Protein AF-A0A6S6SL10-F1 (afdb_monomer_lite)

Sequence (82 aa):
MAYYKNQYQKSKHKFPDADVLKVAIEQKGRLTPTLLCLKLRISIEEGQIKLDDLYEQGAFMMDVNQRGAVVEYHLRDRSLLA

Organism: NCBI:txid1331704

pLDDT: mean 84.2, std 17.59, range [40.31, 97.0]

Structure (mmCIF, N/CA/C/O backbone):
data_AF-A0A6S6SL10-F1
#
_entry.id   AF-A0A6S6SL10-F1
#
loop_
_atom_site.group_PDB
_atom_site.id
_atom_site.type_symbol
_atom_site.label_atom_id
_atom_site.label_alt_id
_atom_site.label_comp_id
_atom_site.label_asym_id
_atom_site.label_entity_id
_atom_site.label_seq_id
_atom_site.pdbx_PDB_ins_code
_atom_site.Cartn_x
_atom_site.Cartn_y
_atom_site.Cartn_z
_atom_site.occupancy
_atom_site.B_iso_or_equiv
_atom_site.auth_seq_id
_atom_site.auth_comp_id
_atom_site.auth_asym_id
_atom_site.auth_atom_id
_atom_site.pdbx_PDB_model_num
ATOM 1 N N . MET A 1 1 ? 6.286 8.977 29.826 1.00 49.38 1 MET A N 1
ATOM 2 C CA . MET A 1 1 ? 6.325 8.418 28.454 1.00 49.38 1 MET A CA 1
ATOM 3 C C . MET A 1 1 ? 5.287 7.299 28.270 1.00 49.38 1 MET A C 1
ATOM 5 O O . MET A 1 1 ? 5.636 6.186 27.910 1.00 49.38 1 MET A O 1
ATOM 9 N N . ALA A 1 2 ? 4.002 7.576 28.521 1.00 48.91 2 ALA A N 1
ATOM 10 C CA . ALA A 1 2 ? 2.913 6.594 28.369 1.00 48.91 2 ALA A CA 1
ATOM 11 C C . ALA A 1 2 ? 1.836 7.037 27.355 1.00 48.91 2 ALA A C 1
ATOM 13 O O . ALA A 1 2 ? 0.882 6.309 27.109 1.00 48.91 2 ALA A O 1
ATOM 14 N N . TYR A 1 3 ? 2.002 8.214 26.739 1.00 40.31 3 TYR A N 1
ATOM 15 C CA . TYR A 1 3 ? 0.983 8.823 25.878 1.00 40.31 3 TYR A CA 1
ATOM 16 C C . TYR A 1 3 ? 1.011 8.344 24.416 1.00 40.31 3 TYR A C 1
ATOM 18 O O . TYR A 1 3 ? -0.014 8.421 23.753 1.00 40.31 3 TYR A O 1
ATOM 26 N N . TYR A 1 4 ? 2.116 7.764 23.929 1.00 48.56 4 TYR A N 1
ATOM 27 C CA . TYR A 1 4 ? 2.185 7.220 22.559 1.00 48.56 4 TYR A CA 1
ATOM 28 C C . TYR A 1 4 ? 1.742 5.755 22.452 1.00 48.56 4 TYR A C 1
ATOM 30 O O . TYR A 1 4 ? 1.430 5.274 21.370 1.00 48.56 4 TYR A O 1
ATOM 38 N N . LYS A 1 5 ? 1.673 5.032 23.577 1.00 40.81 5 LYS A N 1
ATOM 39 C CA . LYS A 1 5 ? 1.392 3.587 23.580 1.00 40.81 5 LYS A CA 1
ATOM 40 C C . LYS A 1 5 ? -0.104 3.249 23.497 1.00 40.81 5 LYS A C 1
ATOM 42 O O . LYS A 1 5 ? -0.452 2.119 23.182 1.00 40.81 5 LYS A O 1
ATOM 47 N N . ASN A 1 6 ? -0.981 4.224 23.754 1.00 44.09 6 ASN A N 1
ATOM 48 C CA . ASN A 1 6 ? -2.431 4.017 23.869 1.00 44.09 6 ASN A CA 1
ATOM 49 C C . ASN A 1 6 ? -3.227 4.233 22.569 1.00 44.09 6 ASN A C 1
ATOM 51 O O . ASN A 1 6 ? -4.411 3.905 22.530 1.00 44.09 6 ASN A O 1
ATOM 55 N N . GLN A 1 7 ? -2.611 4.759 21.506 1.00 45.50 7 GLN A N 1
ATOM 56 C CA . GLN A 1 7 ? -3.273 4.916 20.199 1.00 45.50 7 GLN A CA 1
ATOM 57 C C . GLN A 1 7 ? -3.122 3.647 19.337 1.00 45.50 7 GLN A C 1
ATOM 59 O O . GLN A 1 7 ? -4.050 3.277 18.625 1.00 45.50 7 GLN A O 1
ATOM 64 N N . TYR A 1 8 ? -2.029 2.897 19.520 1.00 47.56 8 TYR A N 1
ATOM 65 C CA . TYR A 1 8 ? -1.747 1.633 18.822 1.00 47.56 8 TYR A CA 1
ATOM 66 C C . TYR A 1 8 ? -2.707 0.477 19.156 1.00 47.56 8 TYR A C 1
ATOM 68 O O . TYR A 1 8 ? -2.795 -0.485 18.402 1.00 47.56 8 TYR A O 1
ATOM 76 N N . GLN A 1 9 ? -3.430 0.533 20.281 1.00 46.16 9 GLN A N 1
ATOM 77 C CA . GLN A 1 9 ? -4.338 -0.550 20.691 1.00 46.16 9 GLN A CA 1
ATOM 78 C C . GLN A 1 9 ? -5.808 -0.316 20.318 1.00 46.16 9 GLN A C 1
ATOM 80 O O . GLN A 1 9 ? -6.608 -1.248 20.402 1.00 46.16 9 GLN A O 1
ATOM 85 N N . LYS A 1 10 ? -6.188 0.898 19.895 1.00 44.72 10 LYS A N 1
ATOM 86 C CA . LYS A 1 10 ? -7.582 1.210 19.525 1.00 44.72 10 LYS A CA 1
ATOM 87 C C . LYS A 1 10 ? -7.889 1.002 18.042 1.00 44.72 10 LYS A C 1
ATOM 89 O O . LYS A 1 10 ? -9.056 0.839 17.697 1.00 44.72 10 LYS A O 1
ATOM 94 N N . SER A 1 11 ? -6.870 0.918 17.192 1.00 48.31 11 SER A N 1
ATOM 95 C CA . SER A 1 11 ? -6.977 0.493 15.797 1.00 48.31 11 SER A CA 1
ATOM 96 C C . SER A 1 11 ? -6.513 -0.959 15.657 1.00 48.31 11 SER A C 1
ATOM 98 O O . SER A 1 11 ? -5.518 -1.278 15.010 1.00 48.31 11 SER A O 1
ATOM 100 N N . LYS A 1 12 ? -7.294 -1.902 16.199 1.00 49.59 12 LYS A N 1
ATOM 101 C CA . LYS A 1 12 ? -7.427 -3.187 15.498 1.00 49.59 12 LYS A CA 1
ATOM 102 C C . LYS A 1 12 ? -7.924 -2.807 14.104 1.00 49.59 12 LYS A C 1
ATOM 104 O O . LYS A 1 12 ? -9.099 -2.478 13.951 1.00 49.59 12 LYS A O 1
ATOM 109 N N . HIS A 1 13 ? -6.996 -2.679 13.158 1.00 54.34 13 HIS A N 1
ATOM 110 C CA . HIS A 1 13 ? -7.257 -2.189 11.815 1.00 54.34 13 HIS A CA 1
ATOM 111 C C . HIS A 1 13 ? -8.492 -2.910 11.277 1.00 54.34 13 HIS A C 1
ATOM 113 O O . HIS A 1 13 ? -8.549 -4.138 11.288 1.00 54.34 13 HIS A O 1
ATOM 119 N N . LYS A 1 14 ? -9.504 -2.145 10.851 1.00 67.69 14 LYS A N 1
ATOM 120 C CA . LYS A 1 14 ? -10.781 -2.679 10.344 1.00 67.69 14 LYS A CA 1
ATOM 121 C C . LYS A 1 14 ? -10.619 -3.556 9.092 1.00 67.69 14 LYS A C 1
ATOM 123 O O . LYS A 1 14 ? -11.599 -4.129 8.634 1.00 67.69 14 LYS A O 1
ATOM 128 N N . PHE A 1 15 ? -9.409 -3.651 8.550 1.00 76.00 15 PHE A N 1
ATOM 129 C CA . PHE A 1 15 ? -9.058 -4.344 7.322 1.00 76.00 15 PHE A CA 1
ATOM 130 C C . PHE A 1 15 ? -7.762 -5.159 7.541 1.00 76.00 15 PHE A C 1
ATOM 132 O O . PHE A 1 15 ? -6.727 -4.587 7.912 1.00 76.00 15 PHE A O 1
ATOM 139 N N . PRO A 1 16 ? -7.822 -6.495 7.379 1.00 90.19 16 PRO A N 1
ATOM 140 C CA . PRO A 1 16 ? -6.680 -7.404 7.476 1.00 90.19 16 PRO A CA 1
ATOM 141 C C . PRO A 1 16 ? -5.529 -7.077 6.518 1.00 90.19 16 PRO A C 1
ATOM 143 O O . PRO A 1 16 ? -5.745 -6.598 5.407 1.00 90.19 16 PRO A O 1
ATOM 146 N N . ASP A 1 17 ? -4.302 -7.445 6.901 1.00 93.94 17 ASP A N 1
ATOM 147 C CA . ASP A 1 17 ? -3.118 -7.353 6.025 1.00 93.94 17 ASP A CA 1
ATOM 148 C C . ASP A 1 17 ? -3.328 -8.103 4.708 1.00 93.94 17 ASP A C 1
ATOM 150 O O . ASP A 1 17 ? -2.956 -7.618 3.641 1.00 93.94 17 ASP A O 1
ATOM 154 N N . ALA A 1 18 ? -3.988 -9.263 4.783 1.00 94.56 18 ALA A N 1
ATOM 155 C CA . ALA A 1 18 ? -4.312 -10.093 3.632 1.00 94.56 18 ALA A CA 1
ATOM 156 C C . ALA A 1 18 ? -5.107 -9.334 2.557 1.00 94.56 18 ALA A C 1
ATOM 158 O O . ALA A 1 18 ? -4.857 -9.536 1.370 1.00 94.56 18 ALA A O 1
ATOM 159 N N . ASP A 1 19 ? -6.007 -8.426 2.949 1.00 95.06 19 ASP A N 1
ATOM 160 C CA . ASP A 1 19 ? -6.786 -7.638 1.992 1.00 95.06 19 ASP A CA 1
ATOM 161 C C . ASP A 1 19 ? -5.894 -6.632 1.260 1.00 95.06 19 ASP A C 1
ATOM 163 O O . ASP A 1 19 ? -5.984 -6.492 0.041 1.00 95.06 19 ASP A O 1
ATOM 167 N N . VAL A 1 20 ? -4.968 -5.981 1.971 1.00 95.31 20 VAL A N 1
ATOM 168 C CA . VAL A 1 20 ? -4.006 -5.047 1.361 1.00 95.31 20 VAL A CA 1
ATOM 169 C C . VAL A 1 20 ? -3.046 -5.779 0.425 1.00 95.31 20 VAL A C 1
ATOM 171 O O . VAL A 1 20 ? -2.803 -5.322 -0.691 1.00 95.31 20 VAL A O 1
ATOM 174 N N . LEU A 1 21 ? -2.539 -6.942 0.842 1.00 95.62 21 LEU A N 1
ATOM 175 C CA . LEU A 1 21 ? -1.657 -7.776 0.023 1.00 95.62 21 LEU A CA 1
ATOM 176 C C . LEU A 1 21 ? -2.368 -8.293 -1.229 1.00 95.62 21 LEU A C 1
ATOM 178 O O . LEU A 1 21 ? -1.786 -8.287 -2.312 1.00 95.62 21 LEU A O 1
ATOM 182 N N . LYS A 1 22 ? -3.644 -8.671 -1.117 1.00 95.62 22 LYS A N 1
ATOM 183 C CA . LYS A 1 22 ? -4.455 -9.064 -2.271 1.00 95.62 22 LYS A CA 1
ATOM 184 C C . LYS A 1 22 ? -4.591 -7.917 -3.270 1.00 95.62 22 LYS A C 1
ATOM 186 O O . LYS A 1 22 ? -4.349 -8.122 -4.458 1.00 95.62 22 LYS A O 1
ATOM 191 N N . VAL A 1 23 ? -4.892 -6.704 -2.797 1.00 95.88 23 VAL A N 1
ATOM 192 C CA . VAL A 1 23 ? -4.922 -5.517 -3.666 1.00 95.88 23 VAL A CA 1
ATOM 193 C C . VAL A 1 23 ? -3.543 -5.274 -4.286 1.00 95.88 23 VAL A C 1
ATOM 195 O O . VAL A 1 23 ? -3.468 -4.982 -5.475 1.00 95.88 23 VAL A O 1
ATOM 198 N N . ALA A 1 24 ? -2.445 -5.445 -3.542 1.00 95.44 24 ALA A N 1
ATOM 199 C CA . ALA A 1 24 ? -1.099 -5.314 -4.100 1.00 95.44 24 ALA A CA 1
ATOM 200 C C . ALA A 1 24 ? -0.872 -6.287 -5.264 1.00 95.44 24 ALA A C 1
ATOM 202 O O . ALA A 1 24 ? -0.420 -5.858 -6.322 1.00 95.44 24 ALA A O 1
ATOM 203 N N . ILE A 1 25 ? -1.230 -7.565 -5.110 1.00 95.81 25 ILE A N 1
ATOM 204 C CA . ILE A 1 25 ? -1.101 -8.584 -6.164 1.00 95.81 25 ILE A CA 1
ATOM 205 C C . ILE A 1 25 ? -1.932 -8.197 -7.397 1.00 95.81 25 ILE A C 1
ATOM 207 O O . ILE A 1 25 ? -1.404 -8.145 -8.509 1.00 95.81 25 ILE A O 1
ATOM 211 N N . GLU A 1 26 ? -3.198 -7.813 -7.203 1.00 95.56 26 GLU A N 1
ATOM 212 C CA . GLU A 1 26 ? -4.084 -7.345 -8.282 1.00 95.56 26 GLU A CA 1
ATOM 213 C C . GLU A 1 26 ? -3.533 -6.108 -9.015 1.00 95.56 26 GLU A C 1
ATOM 215 O O . GLU A 1 26 ? -3.806 -5.902 -10.199 1.00 95.56 26 GLU A O 1
ATOM 220 N N . GLN A 1 27 ? -2.754 -5.276 -8.320 1.00 95.19 27 GLN A N 1
ATOM 221 C CA . GLN A 1 27 ? -2.121 -4.063 -8.843 1.00 95.19 27 GLN A CA 1
ATOM 222 C C . GLN A 1 27 ? -0.642 -4.277 -9.212 1.00 95.19 27 GLN A C 1
ATOM 224 O O . GLN A 1 27 ? 0.142 -3.327 -9.268 1.00 95.19 27 GLN A O 1
ATOM 229 N N . LYS A 1 28 ? -0.247 -5.526 -9.508 1.00 94.19 28 LYS A N 1
ATOM 230 C CA . LYS A 1 28 ? 1.109 -5.900 -9.961 1.00 94.19 28 LYS A CA 1
ATOM 231 C C . LYS A 1 28 ? 2.208 -5.461 -8.988 1.00 94.19 28 LYS A C 1
ATOM 233 O O . LYS A 1 28 ? 3.279 -4.998 -9.387 1.00 94.19 28 LYS A O 1
ATOM 238 N N . GLY A 1 29 ? 1.904 -5.582 -7.704 1.00 93.62 29 GLY A N 1
ATOM 239 C CA . GLY A 1 29 ? 2.779 -5.276 -6.587 1.00 93.62 29 GLY A CA 1
ATOM 240 C C . GLY A 1 29 ? 2.962 -3.792 -6.306 1.00 93.62 29 GLY A C 1
ATOM 241 O O . GLY A 1 29 ? 3.910 -3.476 -5.603 1.00 93.62 29 GLY A O 1
ATOM 242 N N . ARG A 1 30 ? 2.137 -2.882 -6.845 1.00 93.88 30 ARG A N 1
ATOM 243 C CA . ARG A 1 30 ? 2.276 -1.431 -6.613 1.00 93.88 30 ARG A CA 1
ATOM 244 C C . ARG A 1 30 ? 1.061 -0.872 -5.904 1.00 93.88 30 ARG A C 1
ATOM 246 O 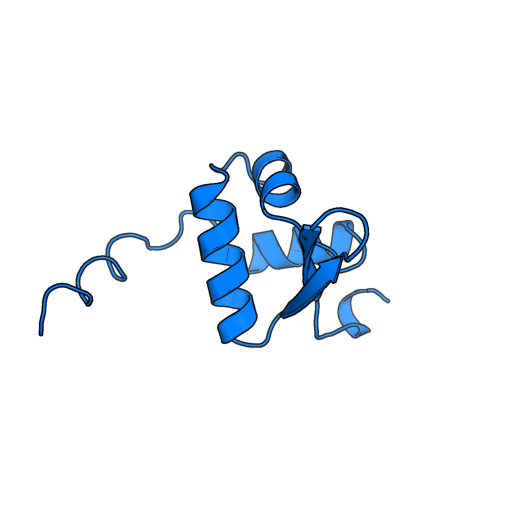O . ARG A 1 30 ? -0.061 -1.091 -6.353 1.00 93.88 30 ARG A O 1
ATOM 253 N N . LEU A 1 31 ? 1.289 -0.102 -4.851 1.00 95.44 31 LEU A N 1
ATOM 254 C CA . LEU A 1 31 ? 0.243 0.591 -4.117 1.00 95.44 31 LEU A CA 1
ATOM 255 C C . LEU A 1 31 ? 0.614 2.047 -3.858 1.00 95.44 31 LEU A C 1
ATOM 257 O O . LEU A 1 31 ? 1.774 2.400 -3.677 1.00 95.44 31 LEU A O 1
ATOM 261 N N . THR A 1 32 ? -0.417 2.877 -3.789 1.00 95.25 32 THR A N 1
ATOM 262 C CA . THR A 1 32 ? -0.368 4.212 -3.194 1.00 95.25 32 THR A CA 1
ATOM 263 C C . THR A 1 32 ? -1.503 4.320 -2.174 1.00 95.25 32 THR A C 1
ATOM 265 O O . THR A 1 32 ? -2.500 3.593 -2.300 1.00 95.25 32 THR A O 1
ATOM 268 N N . PRO A 1 33 ? -1.419 5.235 -1.197 1.00 94.56 33 PRO A N 1
ATOM 269 C CA . PRO A 1 33 ? -2.508 5.471 -0.246 1.00 94.56 33 PRO A CA 1
ATOM 270 C C . PRO A 1 33 ? -3.839 5.776 -0.948 1.00 94.56 33 PRO A C 1
ATOM 272 O O . PRO A 1 33 ? -4.886 5.243 -0.582 1.00 94.56 33 PRO A O 1
ATOM 275 N N . THR A 1 34 ? -3.798 6.566 -2.026 1.00 94.75 34 THR A N 1
ATOM 276 C CA . THR A 1 34 ? -4.975 6.909 -2.838 1.00 94.75 34 THR A CA 1
ATOM 277 C C . THR A 1 34 ? -5.583 5.684 -3.521 1.00 94.75 34 THR A C 1
ATOM 279 O O . THR A 1 34 ? -6.804 5.533 -3.547 1.00 94.75 34 THR A O 1
ATOM 282 N N . LEU A 1 35 ? -4.754 4.778 -4.051 1.00 94.94 35 LEU A N 1
ATOM 283 C CA . LEU A 1 35 ? -5.236 3.538 -4.663 1.00 94.94 35 LEU A CA 1
ATOM 284 C C . LEU A 1 35 ? -5.902 2.630 -3.624 1.00 94.94 35 LEU A C 1
ATOM 286 O O . LEU A 1 35 ? -6.961 2.062 -3.889 1.00 94.94 35 LEU A O 1
ATOM 290 N N . LEU A 1 36 ? -5.312 2.528 -2.432 1.00 93.94 36 LEU A N 1
ATOM 291 C CA . LEU A 1 36 ? -5.849 1.708 -1.352 1.00 93.94 36 LEU A CA 1
ATOM 292 C C . LEU A 1 36 ? -7.180 2.266 -0.819 1.00 93.94 36 LEU A C 1
ATOM 294 O O . LEU A 1 36 ? -8.124 1.501 -0.626 1.00 93.94 36 LEU A O 1
ATOM 298 N N . CYS A 1 37 ? -7.290 3.592 -0.694 1.00 94.00 37 CYS A N 1
ATOM 299 C CA . CYS A 1 37 ? -8.533 4.310 -0.387 1.00 94.00 37 CYS A CA 1
ATOM 300 C C . CYS A 1 37 ? -9.665 3.925 -1.355 1.00 94.00 37 CYS A C 1
ATOM 302 O O . CYS A 1 37 ? -10.746 3.521 -0.924 1.00 94.00 37 CYS A O 1
ATOM 304 N N . LEU A 1 38 ? -9.399 3.942 -2.666 1.00 93.88 38 LEU A N 1
ATOM 305 C CA . LEU A 1 38 ? -10.391 3.572 -3.681 1.00 93.88 38 LEU A CA 1
ATOM 306 C C . LEU A 1 38 ? -10.801 2.095 -3.612 1.00 93.88 38 LEU A C 1
ATOM 308 O O . LEU A 1 38 ? -11.968 1.768 -3.833 1.00 93.88 38 LEU A O 1
ATOM 312 N N . LYS A 1 39 ? -9.853 1.196 -3.328 1.00 95.12 39 LYS A N 1
ATOM 313 C CA . LYS A 1 39 ? -10.084 -0.257 -3.343 1.00 95.12 39 LYS A CA 1
ATOM 314 C C . LYS A 1 39 ? -10.766 -0.767 -2.079 1.00 95.12 39 LYS A C 1
ATOM 316 O O . LYS A 1 39 ? -11.657 -1.605 -2.179 1.00 95.12 39 LYS A O 1
ATOM 321 N N . LEU A 1 40 ? -10.377 -0.249 -0.917 1.00 91.81 40 LEU A N 1
ATOM 322 C CA . LEU A 1 40 ? -10.868 -0.708 0.385 1.00 91.81 40 LEU A CA 1
ATOM 323 C C . LEU A 1 40 ? -11.914 0.226 1.007 1.00 91.81 40 LEU A C 1
ATOM 325 O O . LEU A 1 40 ? -12.462 -0.101 2.055 1.00 91.81 40 LEU A O 1
ATOM 329 N N . ARG A 1 41 ? -12.232 1.357 0.356 1.00 92.69 41 ARG A N 1
ATOM 330 C CA . ARG A 1 41 ? -13.179 2.377 0.848 1.00 92.69 41 ARG A CA 1
ATOM 331 C C . ARG A 1 41 ? -12.811 2.888 2.246 1.00 92.69 41 ARG A C 1
ATOM 333 O O . ARG A 1 41 ? -13.673 3.046 3.108 1.00 92.69 41 ARG A O 1
ATOM 340 N N . ILE A 1 42 ? -11.520 3.131 2.441 1.00 91.00 42 ILE A N 1
ATOM 341 C CA . 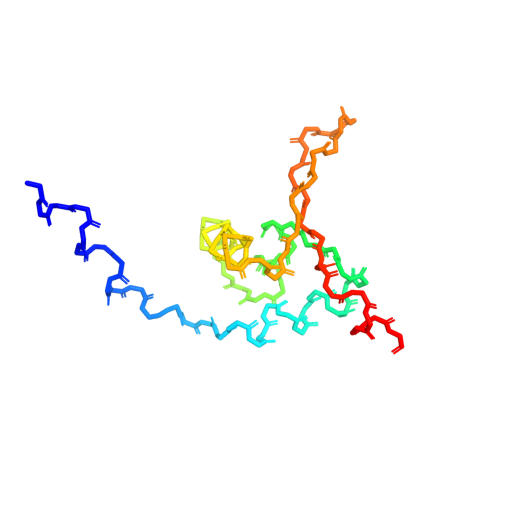ILE A 1 42 ? -10.931 3.690 3.664 1.00 91.00 42 ILE A CA 1
ATOM 342 C C . ILE A 1 42 ? -10.501 5.137 3.432 1.00 91.00 42 ILE A C 1
ATOM 344 O O . ILE A 1 42 ? -10.376 5.568 2.287 1.00 91.00 42 ILE A O 1
ATOM 348 N N . SER A 1 43 ? -10.256 5.893 4.499 1.00 92.88 43 SER A N 1
ATOM 349 C CA . SER A 1 43 ? -9.651 7.221 4.362 1.00 92.88 43 SER A CA 1
ATOM 350 C C . SER A 1 43 ? -8.202 7.134 3.862 1.00 92.88 43 SER A C 1
ATOM 352 O O . SER A 1 43 ? -7.532 6.108 3.993 1.00 92.88 43 SER A O 1
ATOM 354 N N . ILE A 1 44 ? -7.695 8.232 3.291 1.00 92.88 44 ILE A N 1
ATOM 355 C CA . ILE A 1 44 ? -6.293 8.313 2.849 1.00 92.88 44 ILE A CA 1
ATOM 356 C C . ILE A 1 44 ? -5.339 8.139 4.040 1.00 92.88 44 ILE A C 1
ATOM 358 O O . ILE A 1 44 ? -4.335 7.449 3.904 1.00 92.88 44 ILE A O 1
ATOM 362 N N . GLU A 1 45 ? -5.671 8.714 5.200 1.00 91.62 45 GLU A N 1
ATOM 363 C CA . GLU A 1 45 ? -4.875 8.593 6.428 1.00 91.62 45 GLU A CA 1
ATOM 364 C C . GLU A 1 45 ? -4.774 7.133 6.898 1.00 91.62 45 GLU A C 1
ATOM 366 O O . GLU A 1 45 ? -3.673 6.640 7.126 1.00 91.62 45 GLU A O 1
ATOM 371 N N . GLU A 1 46 ? -5.894 6.402 6.949 1.00 91.88 46 GLU A N 1
ATOM 372 C CA . GLU A 1 46 ? -5.892 4.966 7.274 1.00 91.88 46 GLU A CA 1
ATOM 373 C C . GLU A 1 46 ? -5.082 4.147 6.260 1.00 91.88 46 GLU A C 1
ATOM 375 O O . GLU A 1 46 ? -4.379 3.209 6.637 1.00 91.88 46 GLU A O 1
ATOM 380 N N . GLY A 1 47 ? -5.169 4.494 4.972 1.00 93.44 47 GLY A N 1
ATOM 381 C CA . GLY A 1 47 ? -4.394 3.835 3.924 1.00 93.44 47 GLY A CA 1
ATOM 382 C C . GLY A 1 47 ? -2.892 4.083 4.054 1.00 93.44 47 GLY A C 1
ATOM 383 O O . GLY A 1 47 ? -2.110 3.152 3.880 1.00 93.44 47 GLY A O 1
ATOM 384 N N . GLN A 1 48 ? -2.497 5.311 4.394 1.00 93.75 48 GLN A N 1
ATOM 385 C CA . GLN A 1 48 ? -1.106 5.695 4.628 1.00 93.75 48 GLN A CA 1
ATOM 386 C C . GLN A 1 48 ? -0.527 4.939 5.827 1.00 93.75 48 GLN A C 1
ATOM 388 O O . GLN A 1 48 ? 0.455 4.222 5.665 1.00 93.75 48 GLN A O 1
ATOM 393 N N . ILE A 1 49 ? -1.196 5.016 6.985 1.00 93.62 49 ILE A N 1
ATOM 394 C CA . ILE A 1 49 ? -0.780 4.317 8.211 1.00 93.62 49 ILE A CA 1
ATOM 395 C C . ILE A 1 49 ? -0.601 2.824 7.934 1.00 93.62 49 ILE A C 1
ATOM 397 O O . ILE A 1 49 ? 0.408 2.236 8.309 1.00 93.62 49 ILE A O 1
ATOM 401 N N . LYS A 1 50 ? -1.541 2.206 7.208 1.00 93.88 50 LYS A N 1
ATOM 402 C CA . LYS A 1 50 ? -1.445 0.778 6.906 1.00 93.88 50 LYS A CA 1
ATOM 403 C C . LYS A 1 50 ? -0.248 0.419 6.032 1.00 93.88 50 LYS A C 1
ATOM 405 O O . LYS A 1 50 ? 0.377 -0.620 6.242 1.00 93.88 50 LYS A O 1
ATOM 410 N N . LEU A 1 51 ? 0.013 1.215 5.000 1.00 94.75 51 LEU A N 1
ATOM 411 C CA . LEU A 1 51 ? 1.130 0.972 4.093 1.00 94.75 51 LEU A CA 1
ATOM 412 C C . LEU A 1 51 ? 2.470 1.185 4.800 1.00 94.75 51 LEU A C 1
ATOM 414 O O . LEU A 1 51 ? 3.387 0.397 4.574 1.00 94.75 51 LEU A O 1
ATOM 418 N N . ASP A 1 52 ? 2.552 2.171 5.695 1.00 94.56 52 ASP A N 1
ATOM 419 C CA . ASP A 1 52 ? 3.716 2.396 6.553 1.00 94.56 52 ASP A CA 1
ATOM 420 C C . ASP A 1 52 ? 3.949 1.216 7.503 1.00 94.56 52 ASP A C 1
ATOM 422 O O . ASP A 1 52 ? 5.047 0.661 7.513 1.00 94.56 52 ASP A O 1
ATOM 426 N N . ASP A 1 53 ? 2.908 0.737 8.192 1.00 94.31 53 ASP A N 1
ATOM 427 C CA . ASP A 1 53 ? 2.991 -0.442 9.065 1.00 94.31 53 ASP A CA 1
ATOM 428 C C . ASP A 1 53 ? 3.518 -1.677 8.305 1.0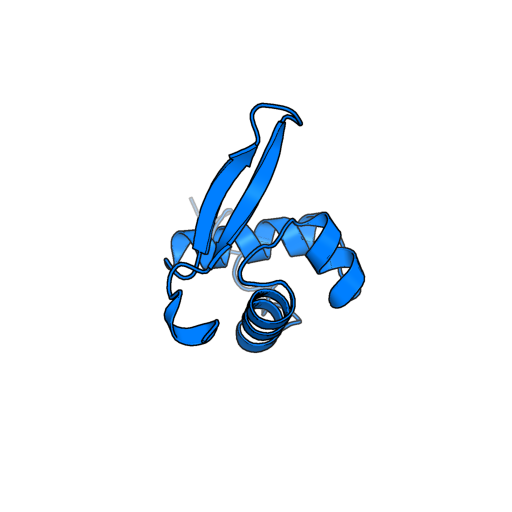0 94.31 53 ASP A C 1
ATOM 430 O O . ASP A 1 53 ? 4.385 -2.410 8.787 1.00 94.31 53 ASP A O 1
ATOM 434 N N . LEU A 1 54 ? 3.008 -1.929 7.093 1.00 94.69 54 LEU A N 1
ATOM 435 C CA . LEU A 1 54 ? 3.419 -3.078 6.276 1.00 94.69 54 LEU A CA 1
ATOM 436 C C . LEU A 1 54 ? 4.811 -2.894 5.651 1.00 94.69 54 LEU A C 1
ATOM 438 O O . LEU A 1 54 ? 5.510 -3.880 5.397 1.00 94.69 54 LEU A O 1
ATOM 442 N N . TYR A 1 55 ? 5.232 -1.656 5.405 1.00 95.50 55 TYR A N 1
ATOM 443 C CA . TYR A 1 55 ? 6.605 -1.334 5.028 1.00 95.50 55 TYR A CA 1
ATOM 444 C C . TYR A 1 55 ? 7.575 -1.616 6.183 1.00 95.50 55 TYR A C 1
ATOM 446 O O . TYR A 1 55 ? 8.573 -2.307 5.971 1.00 95.50 55 TYR A O 1
ATOM 454 N N . GLU A 1 56 ? 7.261 -1.170 7.402 1.00 94.88 56 GLU A N 1
ATOM 455 C CA . GLU A 1 56 ? 8.071 -1.424 8.601 1.00 94.88 56 GLU A CA 1
ATOM 456 C C . GLU A 1 56 ? 8.198 -2.924 8.910 1.00 94.88 56 GLU A C 1
ATOM 458 O O . GLU A 1 56 ? 9.259 -3.394 9.319 1.00 94.88 56 GLU A O 1
ATOM 463 N N . GLN A 1 57 ? 7.147 -3.702 8.636 1.00 94.50 57 GLN A N 1
ATOM 464 C CA . GLN A 1 57 ? 7.153 -5.166 8.747 1.00 94.50 57 GLN A CA 1
ATOM 465 C C . GLN A 1 57 ? 7.871 -5.878 7.585 1.00 94.50 57 GLN A C 1
ATOM 467 O O . GLN A 1 57 ? 8.003 -7.102 7.588 1.00 94.50 57 GLN A O 1
ATOM 472 N N . GLY A 1 58 ? 8.344 -5.136 6.581 1.00 95.19 58 GLY A N 1
ATOM 473 C CA . GLY A 1 58 ? 9.122 -5.659 5.461 1.00 95.19 58 GLY A CA 1
ATOM 474 C C . GLY A 1 58 ? 8.303 -6.238 4.305 1.00 95.19 58 GLY A C 1
ATOM 475 O O . GLY A 1 58 ? 8.900 -6.716 3.341 1.00 95.19 58 GLY A O 1
ATOM 476 N N . ALA A 1 59 ? 6.969 -6.167 4.338 1.00 95.81 59 ALA A N 1
ATOM 477 C CA . ALA A 1 59 ? 6.123 -6.645 3.242 1.00 95.81 59 ALA A CA 1
ATOM 478 C C . ALA A 1 59 ? 6.244 -5.762 1.987 1.00 95.81 59 ALA A C 1
ATOM 480 O O . ALA A 1 59 ? 6.148 -6.262 0.863 1.00 95.81 59 ALA A O 1
ATOM 481 N N . PHE A 1 60 ? 6.513 -4.466 2.171 1.0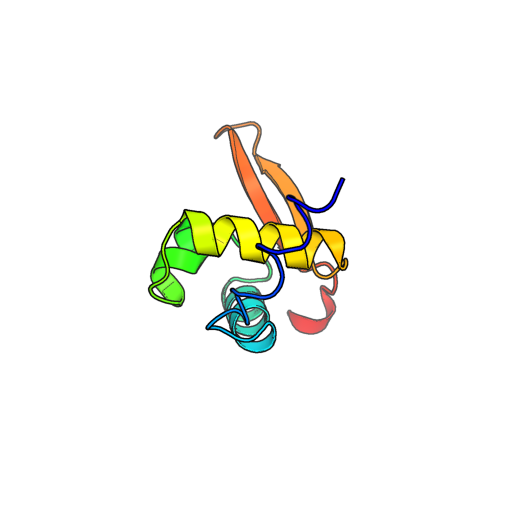0 97.00 60 PHE A N 1
ATOM 482 C CA . PHE A 1 60 ? 6.724 -3.510 1.085 1.00 97.00 60 PHE A CA 1
ATOM 483 C C . PHE A 1 60 ? 8.119 -2.871 1.123 1.00 97.00 60 PHE A C 1
ATOM 485 O O . PHE A 1 60 ? 8.864 -2.940 2.104 1.00 97.00 60 PHE A O 1
ATOM 492 N N . MET A 1 61 ? 8.477 -2.247 0.009 1.00 95.44 61 MET A N 1
ATOM 493 C CA . MET A 1 61 ? 9.563 -1.287 -0.139 1.00 95.44 61 MET A CA 1
ATOM 494 C C . MET A 1 61 ? 8.954 0.033 -0.596 1.00 95.44 61 MET A C 1
ATOM 496 O O . MET A 1 61 ? 8.068 0.027 -1.448 1.00 95.44 61 MET A O 1
ATOM 500 N N . MET A 1 62 ? 9.421 1.144 -0.044 1.00 92.62 62 MET A N 1
ATOM 501 C CA . MET A 1 62 ? 8.952 2.471 -0.423 1.00 92.62 62 MET A CA 1
ATOM 502 C C . MET A 1 62 ? 9.864 3.055 -1.506 1.00 92.62 62 MET A C 1
ATOM 504 O O . MET A 1 62 ? 11.087 3.021 -1.365 1.00 92.62 62 MET A O 1
ATOM 508 N N . ASP A 1 63 ? 9.270 3.581 -2.571 1.00 89.75 63 ASP A N 1
ATOM 509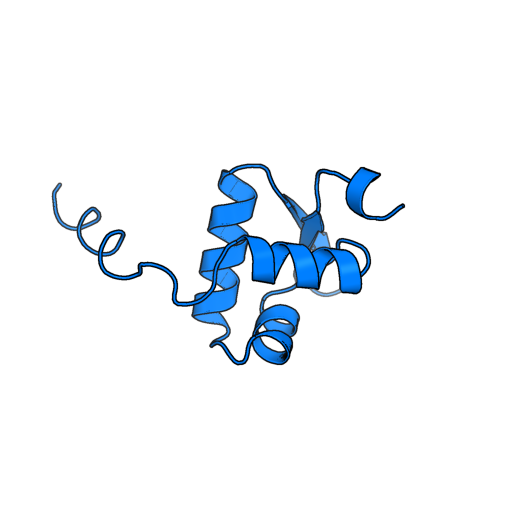 C CA . ASP A 1 63 ? 9.946 4.327 -3.630 1.00 89.75 63 ASP A CA 1
ATOM 510 C C . ASP A 1 63 ? 9.288 5.705 -3.774 1.00 89.75 63 ASP A C 1
ATOM 512 O O . ASP A 1 63 ? 8.079 5.863 -3.597 1.00 89.75 63 ASP A O 1
ATOM 516 N N . VAL A 1 64 ? 10.087 6.724 -4.074 1.00 83.69 64 VAL A N 1
ATOM 517 C CA . VAL A 1 64 ? 9.599 8.084 -4.299 1.00 83.69 64 VAL A CA 1
ATOM 518 C C . VAL A 1 64 ? 9.722 8.377 -5.780 1.00 83.69 64 VAL A C 1
ATOM 520 O O . VAL A 1 64 ? 10.817 8.577 -6.312 1.00 83.69 64 VAL A O 1
ATOM 523 N N . ASN A 1 65 ? 8.578 8.453 -6.456 1.00 79.50 65 ASN A N 1
ATOM 524 C CA . ASN A 1 65 ? 8.543 8.779 -7.869 1.00 79.50 65 ASN A CA 1
ATOM 525 C C . ASN A 1 65 ? 8.975 10.239 -8.073 1.00 79.50 65 ASN A C 1
ATOM 527 O O . ASN A 1 65 ? 8.198 11.177 -7.875 1.00 79.50 65 ASN A O 1
ATOM 531 N N . GLN A 1 66 ? 10.224 10.427 -8.506 1.00 70.75 66 GLN A N 1
ATOM 532 C CA . GLN A 1 66 ? 10.872 11.736 -8.654 1.00 70.75 66 GLN A CA 1
ATOM 533 C C . GLN A 1 66 ? 10.141 12.690 -9.612 1.00 70.75 66 GLN A C 1
ATOM 535 O O . GLN A 1 66 ? 10.336 13.898 -9.532 1.00 70.75 66 GLN A O 1
ATOM 540 N N . ARG A 1 67 ? 9.290 12.178 -10.515 1.00 73.31 67 ARG A N 1
ATOM 541 C CA . ARG A 1 67 ? 8.533 13.017 -11.461 1.00 73.31 67 ARG A CA 1
ATOM 542 C C . ARG A 1 67 ? 7.254 13.597 -10.867 1.00 73.31 67 ARG A C 1
ATOM 544 O O . ARG A 1 67 ? 6.797 14.631 -11.339 1.00 73.31 67 ARG A O 1
ATOM 551 N N . GLY A 1 68 ? 6.666 12.917 -9.885 1.00 66.62 68 GLY A N 1
ATOM 552 C CA . GLY A 1 68 ? 5.373 13.289 -9.304 1.00 66.62 68 GLY A CA 1
ATOM 553 C C . GLY A 1 68 ? 5.420 13.632 -7.818 1.00 66.62 68 GLY A C 1
ATOM 554 O O . GLY A 1 68 ? 4.396 14.035 -7.282 1.00 66.62 68 GLY A O 1
ATOM 555 N N . ALA A 1 69 ? 6.569 13.438 -7.156 1.00 76.06 69 ALA A N 1
ATOM 556 C CA . ALA A 1 69 ? 6.701 13.480 -5.696 1.00 76.06 69 ALA A CA 1
ATOM 557 C C . ALA A 1 69 ? 5.668 12.584 -4.978 1.00 76.06 69 ALA A C 1
ATOM 559 O O . ALA A 1 69 ? 5.219 12.887 -3.874 1.00 76.06 69 ALA A O 1
ATOM 560 N N . VAL A 1 70 ? 5.280 11.479 -5.624 1.00 82.00 70 VAL A N 1
ATOM 561 C CA . VAL A 1 70 ? 4.333 10.502 -5.080 1.00 82.00 70 VAL A CA 1
ATOM 562 C C . VAL A 1 70 ? 5.116 9.356 -4.458 1.00 82.00 70 VAL A C 1
ATOM 564 O O . VAL A 1 70 ? 6.034 8.817 -5.0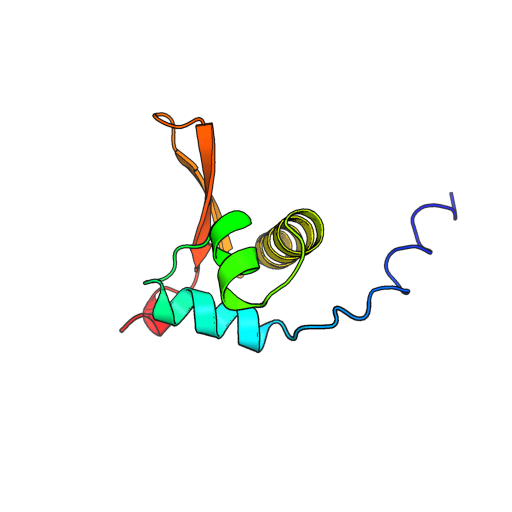77 1.00 82.00 70 VAL A O 1
ATOM 567 N N . VAL A 1 71 ? 4.729 8.990 -3.241 1.00 87.25 71 VAL A N 1
ATOM 568 C CA . VAL A 1 71 ? 5.232 7.805 -2.550 1.00 87.25 71 VAL A CA 1
ATOM 569 C C . VAL A 1 71 ? 4.501 6.572 -3.082 1.00 87.25 71 VAL A C 1
ATOM 571 O O . VAL A 1 71 ? 3.269 6.502 -3.043 1.00 87.25 71 VAL A O 1
ATOM 574 N N . GLU A 1 72 ? 5.264 5.607 -3.583 1.00 92.94 72 GLU A N 1
ATOM 575 C CA . GLU A 1 72 ? 4.785 4.313 -4.063 1.00 92.94 72 GLU A CA 1
ATOM 576 C C . GLU A 1 72 ? 5.321 3.189 -3.167 1.00 92.94 72 GLU A C 1
ATOM 578 O O . GLU A 1 72 ? 6.485 3.175 -2.769 1.00 92.94 72 GLU A O 1
ATOM 583 N N . TYR A 1 73 ? 4.464 2.217 -2.862 1.00 95.62 73 TYR A N 1
ATOM 584 C CA . TYR A 1 73 ? 4.809 1.021 -2.102 1.00 95.62 73 TYR A CA 1
ATOM 585 C C . TYR A 1 73 ? 4.852 -0.169 -3.047 1.00 95.62 73 TYR A C 1
ATOM 587 O O . TYR A 1 73 ? 3.875 -0.479 -3.734 1.00 95.62 73 TYR A O 1
ATOM 595 N N . HIS A 1 74 ? 5.984 -0.858 -3.058 1.00 95.69 74 HIS A N 1
ATOM 596 C CA . HIS A 1 74 ? 6.237 -2.017 -3.895 1.00 95.69 74 HIS A CA 1
ATOM 597 C C . HIS A 1 74 ? 6.294 -3.284 -3.060 1.00 95.69 74 HIS A C 1
ATOM 599 O O . HIS A 1 74 ? 7.084 -3.365 -2.122 1.00 95.69 74 HIS A O 1
ATOM 605 N N . LEU A 1 75 ? 5.481 -4.280 -3.407 1.00 95.94 75 LEU A N 1
ATOM 606 C CA . LEU A 1 75 ? 5.492 -5.579 -2.747 1.00 95.94 75 LEU A CA 1
ATOM 607 C C . LEU A 1 75 ? 6.907 -6.167 -2.827 1.00 95.94 75 LEU A C 1
ATOM 609 O O . LEU A 1 75 ? 7.491 -6.263 -3.913 1.00 95.94 75 LEU A O 1
ATOM 613 N N . ARG A 1 76 ? 7.472 -6.515 -1.668 1.00 95.69 76 ARG A N 1
ATOM 614 C CA . ARG A 1 76 ? 8.847 -7.016 -1.575 1.00 95.69 76 ARG A CA 1
ATOM 615 C C . ARG A 1 76 ? 8.955 -8.417 -2.161 1.00 95.69 76 ARG A C 1
ATOM 617 O O . ARG A 1 76 ? 9.871 -8.685 -2.938 1.00 95.69 76 ARG A O 1
ATOM 624 N N . ASP A 1 77 ? 8.012 -9.286 -1.813 1.00 94.75 77 ASP A N 1
ATOM 625 C CA . ASP A 1 77 ? 7.949 -10.638 -2.352 1.00 94.75 77 ASP A CA 1
ATOM 626 C C . ASP A 1 77 ? 7.326 -10.631 -3.752 1.00 94.75 77 ASP A C 1
ATOM 628 O O . ASP A 1 77 ? 6.109 -10.674 -3.935 1.00 94.75 77 ASP A O 1
ATOM 632 N N . ARG A 1 78 ? 8.190 -10.563 -4.767 1.00 93.06 78 ARG A N 1
ATOM 633 C CA . ARG A 1 78 ? 7.764 -10.575 -6.170 1.00 93.06 78 ARG A CA 1
ATOM 634 C C . ARG A 1 78 ? 7.323 -11.951 -6.663 1.00 93.06 78 ARG A C 1
ATOM 636 O O . ARG A 1 78 ? 6.741 -12.013 -7.741 1.00 93.06 78 ARG A O 1
ATOM 643 N N . SER A 1 79 ? 7.563 -13.028 -5.908 1.00 94.12 79 SER A N 1
ATOM 644 C CA . SER A 1 79 ? 7.092 -14.366 -6.294 1.00 94.12 79 SER A CA 1
ATOM 645 C C . SER A 1 79 ? 5.564 -14.466 -6.261 1.00 94.12 79 SER A C 1
ATOM 647 O O . SER A 1 79 ? 4.982 -15.232 -7.020 1.00 94.12 79 SER A O 1
ATOM 649 N N . LEU A 1 80 ? 4.909 -13.607 -5.472 1.00 91.06 80 LEU A N 1
ATOM 650 C CA . LEU A 1 80 ? 3.450 -13.500 -5.381 1.00 91.06 80 LEU A CA 1
ATOM 651 C C . LEU A 1 80 ? 2.793 -12.843 -6.608 1.00 91.06 80 LEU A C 1
ATOM 653 O O . LEU A 1 80 ? 1.571 -12.733 -6.659 1.00 91.06 80 LEU A O 1
ATOM 657 N N . LEU A 1 81 ? 3.589 -12.361 -7.569 1.00 89.19 81 LEU A N 1
ATOM 658 C CA . LEU A 1 81 ? 3.119 -11.696 -8.790 1.00 89.19 81 LEU A CA 1
ATOM 659 C C . LEU A 1 81 ? 3.198 -12.596 -10.038 1.00 89.19 81 LEU A C 1
ATOM 661 O O . LEU A 1 81 ? 2.941 -12.100 -11.138 1.00 89.19 81 LEU A O 1
ATOM 665 N N . ALA A 1 82 ? 3.622 -13.854 -9.872 1.00 74.94 82 ALA A N 1
ATOM 666 C CA . ALA A 1 82 ? 3.859 -14.829 -10.940 1.00 74.94 82 ALA A CA 1
ATOM 667 C C . ALA A 1 82 ? 2.607 -15.634 -11.318 1.00 74.94 82 ALA A C 1
ATOM 669 O O . ALA A 1 82 ? 1.758 -15.879 -10.431 1.00 74.94 82 ALA A O 1
#

Radius of gyration: 13.39 Å; chains: 1; bounding box: 24×28×40 Å

Secondary structure (DSSP, 8-state):
--SSTTTTTT---SS-HHHHHHHHHHTTTEE-HHHHHHHHT--HHHHHHHHHHHHHTTSEEEEEETTTTEEEEEES-GGGG-

Foldseek 3Di:
DCVVVVVVPVPPPPDDPVQVVVLCLVVLQKDALVSCCVRVVDDSVSSVVSLVVCVVVVQWDWDQDPVPRGIMTGGPPNVSND